Protein AF-A0A7C6T324-F1 (afdb_monomer_lite)

Sequence (111 aa):
KNAISRKFGFSKRKLESIMQATGIRYRHFPQLGIESARRKTLSAERGYSQLFSDYKRELSQNFALVEDLLQEIKENKRVALMCFEKDPFMCHRHLVRDQVKERHGIQSADL

pLDDT: mean 86.26, std 8.47, range [59.66, 95.62]

Secondary structure (DSSP, 8-state):
------STT-SHHHHHHHHHHTT------GGGSPPHHHHTT--SHHHHHHHHHHHHHHHHH-THHHHHHHHHHHHSS------S-S-GGGSTHHHHHHHHHHHH-------

Structure (mmCIF, N/CA/C/O backbone):
data_AF-A0A7C6T324-F1
#
_entry.id   AF-A0A7C6T324-F1
#
loop_
_atom_site.group_PDB
_atom_site.id
_atom_site.type_symbol
_atom_site.label_atom_id
_atom_site.label_alt_id
_atom_site.label_comp_id
_atom_site.label_asym_id
_atom_site.label_entity_id
_atom_site.label_seq_id
_atom_site.pdbx_PDB_ins_code
_atom_site.Cartn_x
_atom_site.Cartn_y
_atom_site.Cartn_z
_atom_site.occupancy
_atom_site.B_iso_or_equiv
_atom_site.aut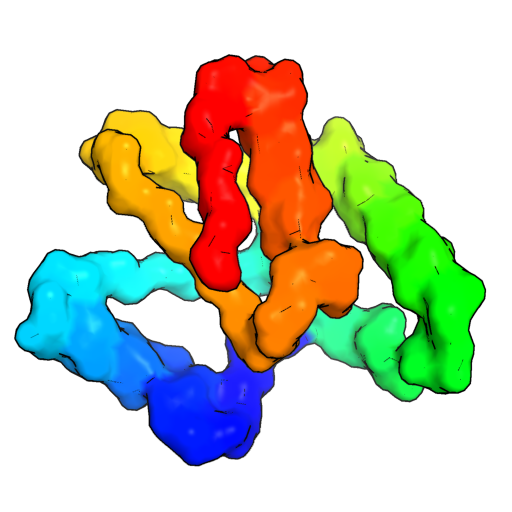h_seq_id
_atom_site.auth_comp_id
_atom_site.auth_asym_id
_atom_site.auth_atom_id
_atom_site.pdbx_PDB_model_num
ATOM 1 N N . LYS A 1 1 ? 6.523 9.201 -9.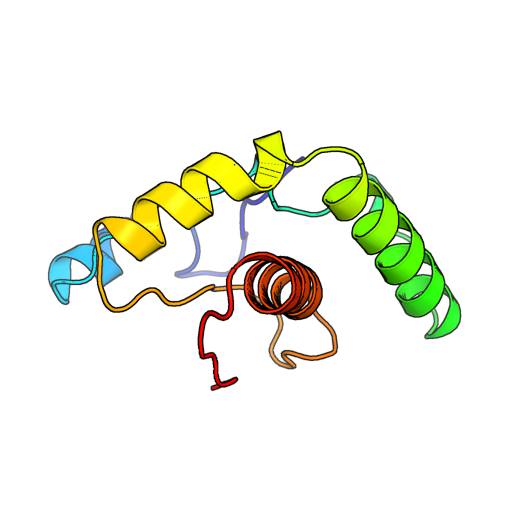274 1.00 59.66 1 LYS A N 1
ATOM 2 C CA . LYS A 1 1 ? 5.347 8.330 -8.953 1.00 59.66 1 LYS A CA 1
ATOM 3 C C . LYS A 1 1 ? 4.270 8.388 -10.057 1.00 59.66 1 LYS A C 1
ATOM 5 O O . LYS A 1 1 ? 3.831 9.473 -10.401 1.00 59.66 1 LYS A O 1
ATOM 10 N N . ASN A 1 2 ? 3.857 7.255 -10.652 1.00 60.81 2 ASN A N 1
ATOM 11 C CA . ASN A 1 2 ? 2.739 7.181 -11.621 1.00 60.81 2 ASN A CA 1
ATOM 12 C C . ASN A 1 2 ? 1.940 5.884 -11.376 1.00 60.81 2 ASN A C 1
ATOM 14 O O . ASN A 1 2 ? 2.372 4.794 -11.768 1.00 60.81 2 ASN A O 1
ATOM 18 N N . ALA A 1 3 ? 0.818 6.013 -10.661 1.00 67.06 3 ALA A N 1
ATOM 19 C CA . ALA A 1 3 ? -0.041 4.919 -10.198 1.00 67.06 3 ALA A CA 1
ATOM 20 C C . ALA A 1 3 ? -1.279 4.715 -11.097 1.00 67.06 3 ALA A C 1
ATOM 22 O O . ALA A 1 3 ? -2.341 4.307 -10.632 1.00 67.06 3 ALA A O 1
ATOM 23 N N . ILE A 1 4 ? -1.156 5.023 -12.392 1.00 74.25 4 ILE A N 1
ATOM 24 C CA . ILE A 1 4 ? -2.239 4.864 -13.366 1.00 74.25 4 ILE A CA 1
ATOM 25 C C . ILE A 1 4 ? -2.137 3.482 -14.016 1.00 74.25 4 ILE A C 1
ATOM 27 O O . ILE A 1 4 ? -1.129 3.158 -14.647 1.00 74.25 4 ILE A O 1
ATOM 31 N N . SER A 1 5 ? -3.196 2.679 -13.898 1.00 76.94 5 SER A N 1
ATOM 32 C CA . SER A 1 5 ? -3.331 1.441 -14.666 1.00 76.94 5 SER A CA 1
ATOM 33 C C . SER A 1 5 ? -3.884 1.733 -16.058 1.00 76.94 5 SER A C 1
ATOM 35 O O . SER A 1 5 ? -4.842 2.491 -16.215 1.00 7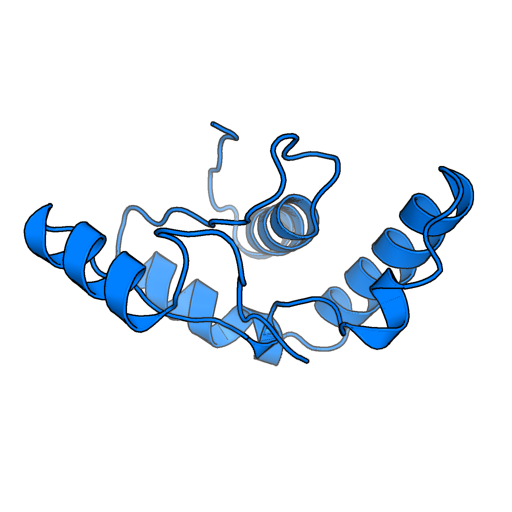6.94 5 SER A O 1
ATOM 37 N N . ARG A 1 6 ? -3.282 1.107 -17.072 1.00 79.94 6 ARG A N 1
ATOM 38 C CA . ARG A 1 6 ? -3.773 1.123 -18.460 1.00 79.94 6 ARG A CA 1
ATOM 39 C C . ARG A 1 6 ? -4.644 -0.091 -18.786 1.00 79.94 6 ARG A C 1
ATOM 41 O O . ARG A 1 6 ? -5.151 -0.186 -19.897 1.00 79.94 6 ARG A O 1
ATOM 48 N N . LYS A 1 7 ? -4.817 -1.026 -17.843 1.00 79.62 7 LYS A N 1
ATOM 49 C CA . LYS A 1 7 ? -5.692 -2.182 -18.045 1.00 79.62 7 LYS A CA 1
ATOM 50 C C . LYS A 1 7 ? -7.143 -1.719 -18.095 1.00 79.62 7 LYS A C 1
ATOM 52 O O . LYS A 1 7 ? -7.584 -0.938 -17.248 1.00 79.62 7 LYS A O 1
ATOM 57 N N . PHE A 1 8 ? -7.886 -2.233 -19.069 1.00 78.94 8 PHE A N 1
ATOM 58 C CA . PHE A 1 8 ? -9.313 -1.975 -19.196 1.00 78.94 8 PHE A CA 1
ATOM 59 C C . PHE A 1 8 ? -10.046 -2.297 -17.882 1.00 78.94 8 PHE A C 1
ATOM 61 O O . PHE A 1 8 ? -9.803 -3.333 -17.268 1.00 78.94 8 PHE A O 1
ATOM 68 N N . GLY A 1 9 ? -10.895 -1.374 -17.423 1.00 80.19 9 GLY A N 1
ATOM 69 C CA . GLY A 1 9 ? -11.617 -1.479 -16.147 1.00 80.19 9 GLY A CA 1
ATOM 70 C C . GLY A 1 9 ? -10.861 -0.981 -14.906 1.00 80.19 9 GLY A C 1
ATOM 71 O O . GLY A 1 9 ? -11.497 -0.719 -13.893 1.00 80.19 9 GLY A O 1
ATOM 72 N N . PHE A 1 10 ? -9.544 -0.761 -14.982 1.00 83.56 10 PHE A N 1
ATOM 73 C CA . PHE A 1 10 ? -8.714 -0.326 -13.844 1.00 83.56 10 PHE A CA 1
ATOM 74 C C . PHE A 1 10 ? -8.263 1.139 -13.936 1.00 83.56 10 PHE A C 1
ATOM 76 O O . PHE A 1 10 ? -7.376 1.570 -13.197 1.00 83.56 10 PHE A O 1
ATOM 83 N N . SER A 1 11 ? -8.861 1.932 -14.830 1.00 88.44 11 SER A N 1
ATOM 84 C CA . SER A 1 11 ? -8.647 3.380 -14.806 1.00 88.44 11 SER A CA 1
ATOM 85 C C . SER A 1 11 ? -9.207 3.960 -13.505 1.00 88.44 11 SER A C 1
ATOM 87 O O . SER A 1 11 ? -10.232 3.490 -13.011 1.00 88.44 11 SER A O 1
ATOM 89 N N . LYS A 1 12 ? -8.559 5.001 -12.959 1.00 87.56 12 LYS A N 1
ATOM 90 C CA . LYS A 1 12 ? -8.938 5.608 -11.668 1.00 87.56 12 LYS A CA 1
ATOM 91 C C . LYS A 1 12 ? -10.447 5.865 -11.574 1.00 87.56 12 LYS A C 1
ATOM 93 O O . LYS A 1 12 ? -11.090 5.365 -10.663 1.00 87.56 12 LYS A O 1
ATOM 98 N N . ARG A 1 13 ? -11.005 6.587 -12.555 1.00 90.25 13 ARG A N 1
ATOM 99 C CA . ARG A 1 13 ? -12.428 6.965 -12.581 1.00 90.25 13 ARG A CA 1
ATOM 100 C C . ARG A 1 13 ? -13.359 5.756 -12.666 1.00 90.25 13 ARG A C 1
ATOM 102 O O . ARG A 1 13 ? -14.383 5.726 -11.996 1.00 90.25 13 ARG A O 1
ATOM 109 N N . LYS A 1 14 ? -13.024 4.763 -13.500 1.00 91.06 14 LYS A N 1
ATOM 110 C CA . LYS A 1 14 ? -13.882 3.586 -13.677 1.00 91.06 14 LYS A CA 1
ATOM 111 C C . LYS A 1 14 ? -13.879 2.719 -12.423 1.00 91.06 14 LYS A C 1
ATOM 113 O O . LYS A 1 14 ? -14.942 2.296 -11.988 1.00 91.06 14 LYS A O 1
ATOM 118 N N . LEU A 1 15 ? -12.704 2.505 -11.839 1.00 91.06 15 LEU A N 1
ATOM 119 C CA . LEU A 1 15 ? -12.539 1.728 -10.618 1.00 91.06 15 LEU A CA 1
ATOM 120 C C . LEU A 1 15 ? -13.249 2.391 -9.437 1.00 91.06 15 LEU A C 1
ATOM 122 O O . LEU A 1 15 ? -14.011 1.732 -8.744 1.00 91.06 15 LEU A O 1
ATOM 126 N N . GLU A 1 16 ? -13.069 3.700 -9.265 1.00 92.88 16 GLU A N 1
ATOM 127 C CA . GLU A 1 16 ? -13.773 4.495 -8.257 1.00 92.88 16 GLU A CA 1
ATOM 128 C C . GLU A 1 16 ? -15.296 4.376 -8.397 1.00 92.88 16 GLU A C 1
ATOM 130 O O . GLU A 1 16 ? -15.972 4.062 -7.422 1.00 92.88 16 GLU A O 1
ATOM 135 N N . SER A 1 17 ? -15.825 4.523 -9.616 1.00 93.75 17 SER A N 1
ATOM 136 C CA . SER A 1 17 ? -17.258 4.375 -9.895 1.00 93.75 17 SER A CA 1
ATOM 137 C C . SER A 1 17 ? -17.787 2.974 -9.567 1.00 93.75 17 SER A C 1
ATOM 139 O O . SER A 1 17 ? -18.853 2.857 -8.968 1.00 93.75 17 SER A O 1
ATOM 141 N N . ILE A 1 18 ? -17.051 1.913 -9.921 1.00 93.25 18 ILE A N 1
ATOM 142 C CA . ILE A 1 18 ? -17.454 0.531 -9.615 1.00 93.25 18 ILE A CA 1
ATOM 143 C C . ILE A 1 18 ? -17.454 0.297 -8.101 1.00 93.25 18 ILE A C 1
ATOM 145 O O . ILE A 1 18 ? -18.430 -0.223 -7.570 1.00 93.25 18 ILE A O 1
ATOM 149 N N . MET A 1 19 ? -16.394 0.708 -7.397 1.00 93.25 19 MET A N 1
ATOM 150 C CA . MET A 1 19 ? -16.301 0.542 -5.943 1.00 93.25 19 MET A CA 1
ATOM 151 C C . MET A 1 19 ? -17.438 1.287 -5.232 1.00 93.25 19 MET A C 1
ATOM 153 O O . MET A 1 19 ? -18.136 0.691 -4.411 1.00 93.25 19 MET A O 1
ATOM 157 N N . GLN A 1 20 ? -17.699 2.543 -5.613 1.00 93.56 20 GLN A N 1
ATOM 158 C CA . GLN A 1 20 ? -18.793 3.341 -5.051 1.00 93.56 20 GLN A CA 1
ATOM 159 C C . GLN A 1 20 ? -20.162 2.695 -5.288 1.00 93.56 20 GLN A C 1
ATOM 161 O O . GLN A 1 20 ? -20.959 2.617 -4.357 1.00 93.56 20 GLN A O 1
ATOM 166 N N . ALA A 1 21 ? -20.414 2.162 -6.489 1.00 95.62 21 ALA A N 1
ATOM 167 C CA . ALA A 1 21 ? -21.653 1.441 -6.789 1.00 95.62 21 ALA A CA 1
ATOM 168 C C . ALA A 1 21 ? -21.839 0.183 -5.918 1.00 95.62 21 ALA A C 1
ATOM 170 O O . ALA A 1 21 ? -22.967 -0.223 -5.659 1.00 95.62 21 ALA A O 1
ATOM 171 N N . THR A 1 22 ? -20.746 -0.412 -5.430 1.00 94.75 22 THR A N 1
ATOM 172 C CA . THR A 1 22 ? -20.770 -1.547 -4.489 1.00 94.75 22 THR A CA 1
ATOM 173 C C . THR A 1 22 ? -20.745 -1.135 -3.011 1.00 94.75 22 THR A C 1
ATOM 175 O O . THR A 1 22 ? -20.627 -1.991 -2.140 1.00 94.75 22 THR A O 1
ATOM 178 N N . GLY A 1 23 ? -20.831 0.164 -2.703 1.00 94.12 23 GLY A N 1
ATOM 179 C CA . GLY A 1 23 ? -20.773 0.678 -1.330 1.00 94.12 23 GLY A CA 1
ATOM 180 C C . GLY A 1 23 ? -19.364 0.713 -0.725 1.00 94.12 23 GLY A C 1
ATOM 181 O O . GLY A 1 23 ? -19.216 0.867 0.486 1.00 94.12 23 GLY A O 1
ATOM 182 N N . ILE A 1 24 ? -18.321 0.584 -1.549 1.00 93.75 24 ILE A N 1
ATOM 183 C CA . ILE A 1 24 ? -16.918 0.609 -1.127 1.00 93.75 24 ILE A CA 1
ATOM 184 C C . ILE A 1 24 ? -16.313 1.963 -1.499 1.00 93.75 24 ILE A C 1
ATOM 186 O O . ILE A 1 24 ? -16.242 2.343 -2.669 1.00 93.75 24 ILE A O 1
ATOM 190 N N . ARG A 1 25 ? -15.825 2.704 -0.503 1.00 93.19 25 ARG A N 1
ATOM 191 C CA . ARG A 1 25 ? -15.104 3.956 -0.752 1.00 93.19 25 ARG A CA 1
ATOM 192 C C . ARG A 1 25 ? -13.720 3.659 -1.326 1.00 93.19 25 ARG A C 1
ATOM 194 O O . ARG A 1 25 ? -12.946 2.893 -0.759 1.00 93.19 25 ARG A O 1
ATOM 201 N N . TYR A 1 26 ? -13.401 4.309 -2.441 1.00 92.94 26 TYR A N 1
ATOM 202 C CA . TYR A 1 26 ? -12.091 4.238 -3.075 1.00 92.94 26 TYR A CA 1
ATOM 203 C C . TYR A 1 26 ? -11.276 5.494 -2.751 1.00 92.94 26 TYR A C 1
ATOM 205 O O . TYR A 1 26 ? -11.718 6.605 -3.032 1.00 92.94 26 TYR A O 1
ATOM 213 N N . ARG A 1 27 ? -10.067 5.323 -2.203 1.00 91.69 27 ARG A N 1
ATOM 214 C CA . ARG A 1 27 ? -9.087 6.406 -2.020 1.00 91.69 27 ARG A CA 1
ATOM 215 C C . ARG A 1 27 ? -7.785 6.047 -2.727 1.00 91.69 27 ARG A C 1
ATOM 217 O O . ARG A 1 27 ? -7.294 4.923 -2.636 1.00 91.69 27 ARG A O 1
ATOM 224 N N . HIS A 1 28 ? -7.236 7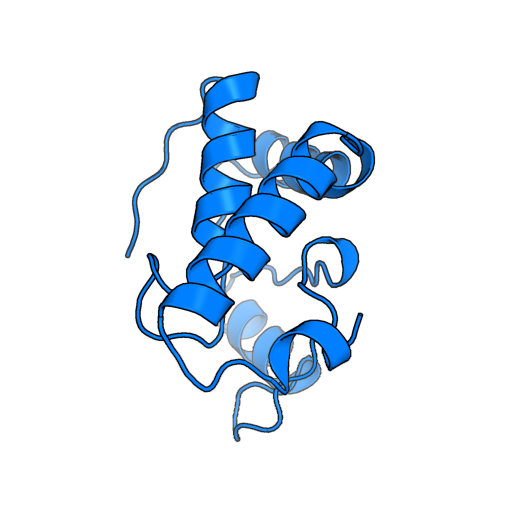.008 -3.463 1.00 90.69 28 HIS A N 1
ATOM 225 C CA . HIS A 1 28 ? -6.019 6.818 -4.246 1.00 90.69 28 HIS A CA 1
ATOM 226 C C . HIS A 1 28 ? -4.791 7.308 -3.470 1.00 90.69 28 HIS A C 1
ATOM 228 O O . HIS A 1 28 ? -4.732 8.482 -3.117 1.00 90.69 28 HIS A O 1
ATOM 234 N N . PHE A 1 29 ? -3.804 6.428 -3.269 1.00 90.50 29 PHE A N 1
ATOM 235 C CA . PHE A 1 29 ? -2.563 6.710 -2.535 1.00 90.50 29 PHE A CA 1
ATOM 236 C C . PHE A 1 29 ? -1.326 6.633 -3.446 1.00 90.50 29 PHE A C 1
ATOM 238 O O . PHE A 1 29 ? -0.527 5.697 -3.345 1.00 90.50 29 PHE A O 1
ATOM 245 N N . PRO A 1 30 ? -1.137 7.582 -4.381 1.00 88.69 30 PRO A N 1
ATOM 246 C CA . PRO A 1 30 ? -0.003 7.541 -5.300 1.00 88.69 30 PRO A CA 1
ATOM 247 C C . PRO A 1 30 ? 1.338 7.678 -4.570 1.00 88.69 30 PRO A C 1
ATOM 249 O O . PRO A 1 30 ? 2.344 7.179 -5.074 1.00 88.69 30 PRO A O 1
ATOM 252 N N . GLN A 1 31 ? 1.358 8.314 -3.391 1.00 88.88 31 GLN A N 1
ATOM 253 C CA . GLN A 1 31 ? 2.540 8.487 -2.550 1.00 88.88 31 GLN A CA 1
ATOM 254 C C . GLN A 1 31 ? 3.101 7.164 -2.026 1.00 88.88 31 GLN A C 1
ATOM 256 O O . GLN A 1 31 ? 4.313 7.070 -1.853 1.00 88.88 31 GLN A O 1
ATOM 261 N N . LEU A 1 32 ? 2.253 6.147 -1.855 1.00 90.88 32 LEU A N 1
ATOM 262 C CA . LEU A 1 32 ? 2.658 4.801 -1.454 1.00 90.88 32 LEU A CA 1
ATOM 263 C C . LEU A 1 32 ? 3.123 3.950 -2.644 1.00 90.88 32 LEU A C 1
ATOM 265 O O . LEU A 1 32 ? 3.615 2.848 -2.452 1.00 90.88 32 LEU A O 1
ATOM 269 N N . GLY A 1 33 ? 3.004 4.421 -3.884 1.00 89.50 33 GLY A N 1
ATOM 270 C CA . GLY A 1 33 ? 3.452 3.664 -5.050 1.00 89.50 33 GLY A CA 1
ATOM 271 C C . GLY A 1 33 ? 4.964 3.743 -5.280 1.00 89.50 33 GLY A C 1
ATOM 272 O O . GLY A 1 33 ? 5.570 4.807 -5.149 1.00 89.50 33 GLY A O 1
ATOM 273 N N . ILE A 1 34 ? 5.556 2.641 -5.751 1.00 88.75 34 ILE A N 1
ATOM 274 C CA . ILE A 1 34 ? 6.922 2.642 -6.296 1.00 88.75 34 ILE A CA 1
ATOM 275 C C . ILE A 1 34 ? 6.964 3.442 -7.604 1.00 88.75 34 ILE A C 1
ATOM 277 O O . ILE A 1 34 ? 6.094 3.327 -8.477 1.00 88.75 34 ILE A O 1
ATOM 281 N N . GLU A 1 35 ? 8.010 4.247 -7.765 1.00 85.12 35 GLU A N 1
ATOM 282 C CA . GLU A 1 35 ? 8.224 5.055 -8.960 1.00 85.12 35 GLU A CA 1
ATOM 283 C C . GLU A 1 35 ? 8.304 4.216 -10.241 1.00 85.12 35 GLU A C 1
ATOM 285 O O . GLU A 1 35 ? 8.979 3.191 -10.303 1.00 85.12 35 GLU A O 1
ATOM 290 N N . SER A 1 36 ? 7.646 4.674 -11.311 1.00 79.38 36 SER A N 1
ATOM 291 C CA . SER A 1 36 ? 7.594 3.941 -12.581 1.00 79.38 36 SER A CA 1
ATOM 292 C C . SER A 1 36 ? 8.969 3.679 -13.186 1.00 79.38 36 SER A C 1
ATOM 294 O O . SER A 1 36 ? 9.163 2.604 -13.741 1.00 79.38 36 SER A O 1
ATOM 296 N N . ALA A 1 37 ? 9.911 4.617 -13.060 1.00 79.19 37 ALA A N 1
ATOM 297 C CA . ALA A 1 37 ? 11.275 4.460 -13.560 1.00 79.19 37 ALA A CA 1
ATOM 298 C C . ALA A 1 37 ? 12.004 3.282 -12.893 1.00 79.19 37 ALA A C 1
ATOM 300 O O . ALA A 1 37 ? 12.634 2.490 -13.584 1.00 79.19 37 ALA A O 1
ATOM 301 N N . ARG A 1 38 ? 11.814 3.095 -11.580 1.00 80.81 38 ARG A N 1
ATOM 302 C CA . ARG A 1 38 ? 12.418 2.005 -10.793 1.00 80.81 38 ARG A CA 1
ATOM 303 C C . ARG A 1 38 ? 11.833 0.624 -11.112 1.00 80.81 38 ARG A C 1
ATOM 305 O O . ARG A 1 38 ? 12.415 -0.384 -10.737 1.00 80.81 38 ARG A O 1
ATOM 312 N N . ARG A 1 39 ? 10.693 0.570 -11.813 1.00 74.56 39 ARG A N 1
ATOM 313 C CA . ARG A 1 39 ? 10.029 -0.679 -12.231 1.00 74.56 39 ARG A CA 1
ATOM 314 C C . ARG A 1 39 ? 10.442 -1.166 -13.623 1.00 74.56 39 ARG A C 1
ATOM 316 O O . ARG A 1 39 ? 10.168 -2.309 -13.958 1.00 74.56 39 ARG A O 1
ATOM 323 N N . LYS A 1 40 ? 11.056 -0.316 -14.456 1.00 63.56 40 LYS A N 1
ATOM 324 C CA . LYS A 1 40 ? 11.317 -0.628 -15.877 1.00 63.56 40 LYS A CA 1
ATOM 325 C C . LYS A 1 40 ? 12.467 -1.615 -16.107 1.00 63.56 40 LYS A C 1
ATOM 327 O O . LYS A 1 40 ? 12.552 -2.172 -17.194 1.00 63.56 40 LYS A O 1
ATOM 332 N N . THR A 1 41 ? 13.310 -1.845 -15.103 1.00 60.16 41 THR A N 1
ATOM 333 C CA . THR A 1 41 ? 14.541 -2.649 -15.225 1.00 60.16 41 THR A CA 1
ATOM 334 C C . THR A 1 41 ? 14.465 -3.973 -14.454 1.00 60.16 41 THR A C 1
ATOM 336 O O . THR A 1 41 ? 15.486 -4.575 -14.135 1.00 60.16 41 THR A O 1
ATOM 339 N N . LEU A 1 42 ? 13.257 -4.435 -14.120 1.00 67.88 42 LEU A N 1
ATOM 340 C CA . LEU A 1 42 ? 13.033 -5.670 -13.365 1.00 67.88 42 LEU A CA 1
ATOM 341 C C . LEU A 1 42 ? 13.065 -6.888 -14.301 1.00 67.88 42 LEU A C 1
ATOM 343 O O . LEU A 1 42 ? 12.029 -7.455 -14.626 1.00 67.88 42 LEU A O 1
ATOM 347 N N . SER A 1 43 ? 14.249 -7.266 -14.782 1.00 60.75 43 SER A N 1
ATOM 348 C CA . SER A 1 43 ? 14.428 -8.449 -15.642 1.00 60.75 43 SER A CA 1
ATOM 349 C C . SER A 1 43 ? 14.812 -9.724 -14.879 1.00 60.75 43 SER A C 1
ATOM 351 O O . SER A 1 43 ? 14.901 -10.786 -15.486 1.00 60.75 43 SER A O 1
ATOM 353 N N . ALA A 1 44 ? 15.035 -9.647 -13.561 1.00 64.50 44 ALA A N 1
ATOM 354 C CA . ALA A 1 44 ? 15.469 -10.774 -12.735 1.00 64.50 44 ALA A CA 1
ATOM 355 C C . ALA A 1 44 ? 14.991 -10.648 -11.279 1.00 64.50 44 ALA A C 1
ATOM 357 O O . ALA A 1 44 ? 14.770 -9.537 -10.788 1.00 64.50 44 ALA A O 1
ATOM 358 N N . GLU A 1 45 ? 14.924 -11.774 -10.558 1.00 66.94 45 GLU A N 1
ATOM 359 C CA . GLU A 1 45 ? 14.576 -11.836 -9.126 1.00 66.94 45 GLU A CA 1
ATOM 360 C C . GLU A 1 45 ? 15.433 -10.893 -8.269 1.00 66.94 45 GLU A C 1
ATOM 362 O O . GLU A 1 45 ? 14.912 -10.177 -7.414 1.00 66.94 45 GLU A O 1
ATOM 367 N N . ARG A 1 46 ? 16.736 -10.789 -8.572 1.00 70.38 46 ARG A N 1
ATOM 368 C CA . ARG A 1 46 ? 17.655 -9.855 -7.893 1.00 70.38 46 ARG A CA 1
ATOM 369 C C . ARG A 1 46 ? 17.196 -8.397 -7.984 1.00 70.38 46 ARG A C 1
ATOM 371 O O . ARG A 1 46 ? 17.369 -7.643 -7.029 1.00 70.38 46 ARG A O 1
ATOM 378 N N . GLY A 1 47 ? 16.586 -8.007 -9.105 1.00 80.88 47 GLY A N 1
ATOM 379 C CA . GLY A 1 47 ? 16.040 -6.664 -9.290 1.00 80.88 47 GLY A CA 1
ATOM 380 C C . GLY A 1 47 ? 14.855 -6.390 -8.364 1.00 80.88 47 GLY A C 1
ATOM 381 O O . GLY A 1 47 ? 14.763 -5.303 -7.796 1.00 80.88 47 GLY A O 1
ATOM 382 N N . TYR A 1 48 ? 13.989 -7.385 -8.147 1.00 82.56 48 TYR A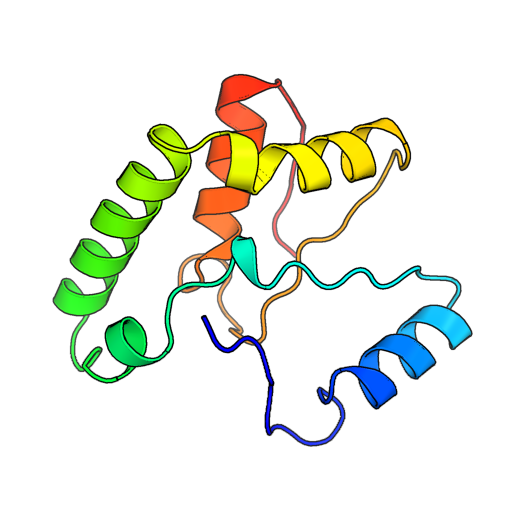 N 1
ATOM 383 C CA . TYR A 1 48 ? 12.874 -7.281 -7.202 1.00 82.56 48 TYR A CA 1
ATOM 384 C C . TYR A 1 48 ? 13.362 -7.184 -5.757 1.00 82.56 48 TYR A C 1
ATOM 386 O O . TYR A 1 48 ? 12.908 -6.306 -5.024 1.00 82.56 48 TYR A O 1
ATOM 394 N N . SER A 1 49 ? 14.323 -8.022 -5.358 1.00 85.19 49 SER A N 1
ATOM 395 C CA . SER A 1 49 ? 14.879 -7.992 -4.000 1.00 85.19 49 SER A CA 1
ATOM 396 C C . SER A 1 49 ? 15.487 -6.629 -3.664 1.00 85.19 49 SER A C 1
ATOM 398 O O . SER A 1 49 ? 15.195 -6.063 -2.609 1.00 85.19 49 SER A O 1
ATOM 400 N N . GLN A 1 50 ? 16.287 -6.063 -4.575 1.00 88.12 50 GLN A N 1
ATOM 401 C CA . GLN A 1 50 ? 16.874 -4.738 -4.379 1.00 88.12 50 GLN A CA 1
ATOM 402 C C . GLN A 1 50 ? 15.797 -3.649 -4.333 1.00 88.12 50 GLN A C 1
ATOM 404 O O . GLN A 1 50 ? 15.801 -2.812 -3.430 1.00 88.12 50 GLN A O 1
ATOM 409 N N . LEU A 1 51 ? 14.832 -3.696 -5.257 1.00 90.38 51 LEU A N 1
ATOM 410 C CA . LEU A 1 51 ? 13.735 -2.735 -5.305 1.00 90.38 51 LEU A CA 1
ATOM 411 C C . LEU A 1 51 ? 12.936 -2.709 -3.994 1.00 90.38 51 LEU A C 1
ATOM 413 O O . LEU A 1 51 ? 12.639 -1.634 -3.472 1.00 90.38 51 LEU A O 1
ATOM 417 N N . PHE A 1 52 ? 12.595 -3.884 -3.469 1.00 92.00 52 PHE A N 1
ATOM 418 C CA . PHE A 1 52 ? 11.844 -4.039 -2.226 1.00 92.00 52 PHE A CA 1
ATOM 419 C C . PHE A 1 52 ? 12.653 -3.637 -1.001 1.00 92.00 52 PHE A C 1
ATOM 421 O O . PHE A 1 52 ? 12.112 -2.961 -0.129 1.00 92.00 52 PHE A O 1
ATOM 428 N N . SER A 1 53 ? 13.947 -3.951 -0.961 1.00 92.12 53 SER A N 1
ATOM 429 C CA . SER A 1 53 ? 14.847 -3.475 0.093 1.00 92.12 53 SER A CA 1
ATOM 430 C C . SER A 1 53 ? 14.901 -1.944 0.137 1.00 92.12 53 SER A C 1
ATOM 432 O O . SER A 1 53 ? 14.676 -1.331 1.184 1.00 92.12 53 SER A O 1
ATOM 434 N N . ASP A 1 54 ? 15.120 -1.304 -1.013 1.00 92.19 54 ASP A N 1
ATOM 435 C CA . ASP A 1 54 ? 15.189 0.154 -1.098 1.00 92.19 54 ASP A CA 1
ATOM 436 C C . ASP A 1 54 ? 13.854 0.812 -0.736 1.00 92.19 54 ASP A C 1
ATOM 438 O O . ASP A 1 54 ? 13.824 1.828 -0.045 1.00 92.19 54 ASP A O 1
ATOM 442 N N . TYR A 1 55 ? 12.739 0.238 -1.190 1.00 93.06 55 TYR A N 1
ATOM 443 C CA . TYR A 1 55 ? 11.409 0.746 -0.869 1.00 93.06 55 TYR A CA 1
ATOM 444 C C . TYR A 1 55 ? 11.040 0.538 0.610 1.00 93.06 55 TYR A C 1
ATOM 446 O O . TYR A 1 55 ? 10.476 1.438 1.227 1.00 93.06 55 TYR A O 1
ATOM 454 N N . LYS A 1 56 ? 11.422 -0.589 1.228 1.00 92.75 56 LYS A N 1
ATOM 455 C CA . LYS A 1 56 ? 11.258 -0.804 2.676 1.00 92.75 56 LYS A CA 1
ATOM 456 C C . LYS A 1 56 ? 12.023 0.253 3.479 1.00 92.75 56 LYS A C 1
ATOM 458 O O . LYS A 1 56 ? 11.488 0.783 4.456 1.00 92.75 56 LYS A O 1
ATOM 463 N N . ARG A 1 57 ? 13.245 0.597 3.050 1.00 92.75 57 ARG A N 1
ATOM 464 C CA . ARG A 1 57 ? 14.049 1.672 3.656 1.00 92.75 57 ARG A CA 1
ATOM 465 C C . ARG A 1 57 ? 13.364 3.033 3.519 1.00 92.75 57 ARG A C 1
ATOM 467 O O . ARG A 1 57 ? 13.255 3.743 4.512 1.00 92.75 57 ARG A O 1
ATOM 474 N N . GLU A 1 58 ? 12.844 3.356 2.335 1.00 91.88 58 GLU A N 1
ATOM 475 C CA . GLU A 1 58 ? 12.089 4.593 2.078 1.00 91.88 58 GLU A CA 1
ATOM 476 C C . GLU A 1 58 ? 10.866 4.723 3.001 1.00 91.88 58 GLU A C 1
ATOM 478 O O . GLU A 1 58 ? 10.707 5.745 3.668 1.00 91.88 58 GLU A O 1
ATOM 483 N N . LEU A 1 59 ? 10.049 3.668 3.113 1.00 90.81 59 LEU A N 1
ATOM 484 C CA . LEU A 1 59 ? 8.901 3.646 4.027 1.00 90.81 59 LEU A CA 1
ATOM 485 C C . LEU A 1 59 ? 9.319 3.812 5.493 1.00 90.81 59 LEU A C 1
ATOM 487 O O . LEU A 1 59 ? 8.653 4.509 6.253 1.00 90.81 59 LEU A O 1
ATOM 491 N N . SER A 1 60 ? 10.433 3.191 5.889 1.00 88.25 60 SER A N 1
ATOM 492 C CA . SER A 1 60 ? 10.932 3.267 7.266 1.00 88.25 60 SER A CA 1
ATOM 493 C C . SER A 1 60 ? 11.441 4.661 7.640 1.00 88.25 60 SER A C 1
ATOM 495 O O . SER A 1 60 ? 11.335 5.047 8.805 1.00 88.25 60 SER A O 1
ATOM 497 N N . GLN A 1 61 ? 12.000 5.393 6.671 1.00 89.00 61 GLN A N 1
ATOM 498 C CA . GLN A 1 61 ? 12.579 6.727 6.851 1.00 89.00 61 GLN A CA 1
ATOM 499 C C . GLN A 1 61 ? 11.556 7.859 6.700 1.00 89.00 61 GLN A C 1
ATOM 501 O O . GLN A 1 61 ? 11.771 8.941 7.239 1.00 89.00 61 GLN A O 1
ATOM 506 N N . ASN A 1 62 ? 10.455 7.631 5.981 1.00 86.31 62 ASN A N 1
ATOM 507 C CA . ASN A 1 62 ? 9.463 8.660 5.688 1.00 86.31 62 ASN A CA 1
ATOM 508 C C . ASN A 1 62 ? 8.057 8.220 6.112 1.00 86.31 62 ASN A C 1
ATOM 510 O O . ASN A 1 62 ? 7.235 7.791 5.301 1.00 86.31 62 ASN A O 1
ATOM 514 N N . PHE A 1 63 ? 7.780 8.358 7.409 1.00 80.56 63 PHE A N 1
ATOM 515 C CA . PHE A 1 63 ? 6.503 7.961 8.004 1.00 80.56 63 PHE A CA 1
ATOM 516 C C . PHE A 1 63 ? 5.301 8.740 7.453 1.00 80.56 63 PHE A C 1
ATOM 518 O O . PHE A 1 63 ? 4.211 8.181 7.340 1.00 80.56 63 PHE A O 1
ATOM 525 N N . ALA A 1 64 ? 5.505 9.986 7.020 1.00 84.75 64 ALA A N 1
ATOM 526 C CA . ALA A 1 64 ? 4.451 10.790 6.402 1.00 84.75 64 ALA A CA 1
ATOM 527 C C . ALA A 1 64 ? 3.840 10.101 5.163 1.00 84.75 64 ALA A C 1
ATOM 529 O O . ALA A 1 64 ? 2.706 10.382 4.788 1.00 84.75 64 ALA A O 1
ATOM 530 N N . LEU A 1 65 ? 4.548 9.146 4.538 1.00 82.88 65 LEU A N 1
ATOM 531 C CA . LEU A 1 65 ? 4.003 8.351 3.436 1.00 82.88 65 LEU A CA 1
ATOM 532 C C . LEU A 1 65 ? 2.832 7.453 3.860 1.00 82.88 65 LEU A C 1
ATOM 534 O O . LEU A 1 65 ? 1.940 7.225 3.044 1.00 82.88 65 LEU A O 1
ATOM 538 N N . VAL A 1 66 ? 2.837 6.938 5.097 1.00 88.62 66 VAL A N 1
ATOM 539 C CA . VAL A 1 66 ? 1.826 5.996 5.617 1.00 88.62 66 VAL A CA 1
ATOM 540 C C . VAL A 1 66 ? 0.812 6.647 6.557 1.00 88.62 66 VAL A C 1
ATOM 542 O O . VAL A 1 66 ? -0.198 6.025 6.874 1.00 88.62 66 VAL A O 1
ATOM 545 N N . GLU A 1 67 ? 1.036 7.888 6.982 1.00 89.44 67 GLU A N 1
ATOM 546 C CA . GLU A 1 67 ? 0.180 8.589 7.945 1.00 89.44 67 GLU A CA 1
ATOM 547 C C . GLU A 1 67 ? -1.274 8.716 7.468 1.00 89.44 67 GLU A C 1
ATOM 549 O O . GLU A 1 67 ? -2.196 8.323 8.184 1.00 89.44 67 GLU A O 1
ATOM 554 N N . ASP A 1 68 ? -1.484 9.129 6.216 1.00 89.69 68 ASP A N 1
ATOM 555 C CA . ASP A 1 68 ? -2.825 9.203 5.621 1.00 89.69 68 ASP A CA 1
ATOM 556 C C . ASP A 1 68 ? -3.533 7.836 5.595 1.00 89.69 68 ASP A C 1
ATOM 558 O O . ASP A 1 68 ? -4.750 7.749 5.757 1.00 89.69 68 ASP A O 1
ATOM 562 N N . LEU A 1 69 ? -2.782 6.751 5.368 1.00 91.94 69 LEU A N 1
ATOM 563 C CA . LEU A 1 69 ? -3.330 5.394 5.373 1.00 91.94 69 LEU A CA 1
ATOM 564 C C . LEU A 1 69 ? -3.726 4.977 6.792 1.00 91.94 69 LEU A C 1
ATOM 566 O O . LEU A 1 69 ? -4.771 4.362 6.986 1.00 91.94 69 LEU A O 1
ATOM 570 N N . LEU A 1 70 ? -2.912 5.315 7.790 1.00 91.06 70 LEU A N 1
ATOM 571 C CA . LEU A 1 70 ? -3.231 5.038 9.187 1.00 91.06 70 LEU A CA 1
ATOM 572 C C . LEU A 1 70 ? -4.477 5.790 9.634 1.00 91.06 70 LEU A C 1
ATOM 574 O O . LEU A 1 70 ? -5.290 5.222 10.361 1.00 91.06 70 LEU A O 1
ATOM 578 N N . GLN A 1 71 ? -4.646 7.031 9.183 1.00 91.38 71 GLN A N 1
ATOM 579 C CA . GLN A 1 71 ? -5.858 7.791 9.448 1.00 91.38 71 GLN A CA 1
ATOM 580 C C . GLN A 1 71 ? -7.084 7.093 8.848 1.00 91.38 71 GLN A C 1
ATOM 582 O O . GLN A 1 71 ? -8.062 6.866 9.556 1.00 91.38 71 GLN A O 1
ATOM 587 N N . GLU A 1 72 ? -6.994 6.634 7.596 1.00 92.50 72 GLU A N 1
ATOM 588 C CA . GLU A 1 72 ? -8.071 5.851 6.983 1.00 92.50 72 GLU A CA 1
ATOM 589 C C . GLU A 1 72 ? -8.379 4.562 7.748 1.00 92.50 72 GLU A C 1
ATOM 591 O O . GLU A 1 72 ? -9.549 4.234 7.915 1.00 92.50 72 GLU A O 1
ATOM 596 N N . ILE A 1 73 ? -7.368 3.836 8.235 1.00 92.19 73 ILE A N 1
ATOM 597 C CA . ILE A 1 73 ? -7.574 2.602 9.013 1.00 92.19 73 ILE A CA 1
ATOM 598 C C . ILE A 1 73 ? -8.235 2.900 10.367 1.00 92.19 73 ILE A C 1
ATOM 600 O O . ILE A 1 73 ? -9.094 2.142 10.815 1.00 92.19 73 ILE A O 1
ATOM 604 N N . LYS A 1 74 ? -7.859 4.000 11.029 1.00 91.06 74 LYS A N 1
ATOM 605 C CA . LYS A 1 74 ? -8.458 4.414 12.308 1.00 91.06 74 LYS A CA 1
ATOM 606 C C . LYS A 1 74 ? -9.922 4.810 12.143 1.00 91.06 74 LYS A C 1
ATOM 608 O O . LYS A 1 74 ? -10.759 4.411 12.948 1.00 91.06 74 LYS A O 1
ATOM 613 N N . GLU A 1 75 ? -10.225 5.577 11.102 1.00 92.38 75 GLU A N 1
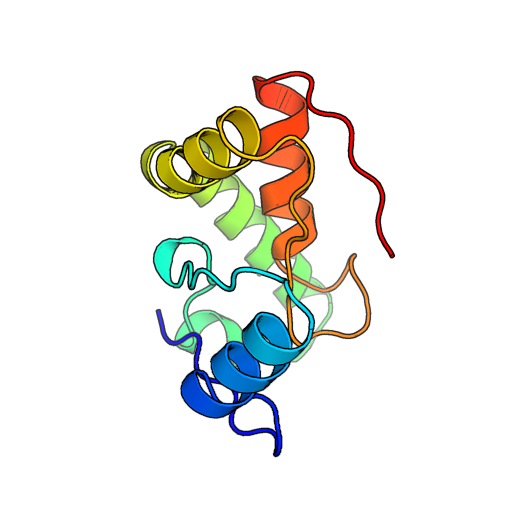ATOM 614 C CA . GLU A 1 75 ? -11.589 6.008 10.790 1.00 92.38 75 GLU A CA 1
ATOM 615 C C . GLU A 1 75 ? -12.453 4.841 10.301 1.00 92.38 75 GLU A C 1
ATOM 617 O O . GLU A 1 75 ? -13.646 4.765 10.595 1.00 92.38 75 GLU A O 1
ATOM 622 N N . ASN A 1 76 ? -11.848 3.900 9.574 1.00 86.31 76 ASN A N 1
ATOM 623 C CA . ASN A 1 76 ? -12.551 2.835 8.880 1.00 86.31 76 ASN A CA 1
ATOM 624 C C . ASN A 1 76 ? -12.014 1.496 9.347 1.00 86.31 76 ASN A C 1
ATOM 626 O O . ASN A 1 76 ? -11.005 1.004 8.855 1.00 86.31 76 ASN A O 1
ATOM 630 N N . LYS A 1 77 ? -12.753 0.871 10.269 1.00 80.50 77 LYS A N 1
ATOM 631 C CA . LYS A 1 77 ? -12.425 -0.411 10.921 1.00 80.50 77 LYS A CA 1
ATOM 632 C C . LYS A 1 77 ? -11.932 -1.518 9.972 1.00 80.50 77 LYS A C 1
ATOM 634 O O . LYS A 1 77 ? -11.312 -2.473 10.430 1.00 80.50 77 LYS A O 1
ATOM 639 N N . ARG A 1 78 ? -12.262 -1.445 8.676 1.00 90.31 78 ARG A N 1
ATOM 640 C CA . ARG A 1 78 ? -11.833 -2.379 7.630 1.00 90.31 78 ARG A CA 1
ATOM 641 C C . ARG A 1 78 ? -11.381 -1.608 6.392 1.00 90.31 78 ARG A C 1
ATOM 643 O O . ARG A 1 78 ? -12.173 -0.888 5.790 1.00 90.31 78 ARG A O 1
ATOM 650 N N . VAL A 1 79 ? -10.130 -1.818 5.994 1.00 93.44 79 VAL A N 1
ATOM 651 C CA . VAL A 1 79 ? -9.521 -1.243 4.787 1.00 93.44 79 VAL A CA 1
ATOM 652 C C . VAL A 1 79 ? -8.859 -2.363 3.989 1.00 93.44 79 VAL A C 1
ATOM 654 O O . VAL A 1 79 ? -8.256 -3.265 4.567 1.00 93.44 79 VAL A O 1
ATOM 657 N N . ALA A 1 80 ? -8.950 -2.293 2.661 1.00 93.31 80 ALA A N 1
ATOM 658 C CA . ALA A 1 80 ? -8.238 -3.183 1.752 1.00 93.31 80 ALA A CA 1
ATOM 659 C C . ALA A 1 80 ? -7.193 -2.396 0.950 1.00 93.31 80 ALA A C 1
ATOM 661 O O . ALA A 1 80 ? -7.513 -1.400 0.299 1.00 93.31 80 ALA A O 1
ATOM 662 N N . LEU A 1 81 ? -5.941 -2.862 0.968 1.00 92.81 81 LEU A N 1
ATOM 663 C CA . LEU A 1 81 ? -4.887 -2.343 0.097 1.00 92.81 81 LEU A CA 1
ATOM 664 C C . LEU A 1 81 ? -4.908 -3.079 -1.243 1.00 92.81 81 LEU A C 1
ATOM 666 O O . LEU A 1 81 ? -4.728 -4.297 -1.316 1.00 92.81 81 LEU A O 1
ATOM 670 N N . MET A 1 82 ? -5.082 -2.323 -2.322 1.00 90.62 82 MET A N 1
ATOM 671 C CA . MET A 1 82 ? -5.188 -2.873 -3.669 1.00 90.62 82 MET A CA 1
ATOM 672 C C . MET A 1 82 ? -3.945 -2.561 -4.505 1.00 90.62 82 MET A C 1
ATOM 674 O O . MET A 1 82 ? -3.459 -1.432 -4.539 1.00 90.62 82 MET A O 1
ATOM 678 N N . CYS A 1 83 ? -3.472 -3.567 -5.239 1.00 87.81 83 CYS A N 1
ATOM 679 C CA . CYS A 1 83 ? -2.479 -3.436 -6.298 1.00 87.81 83 CYS A CA 1
ATOM 680 C C . CYS A 1 83 ? -2.966 -4.200 -7.537 1.00 87.81 83 CYS A C 1
ATOM 682 O O . CYS A 1 83 ? -3.872 -5.021 -7.438 1.00 87.81 83 CYS A O 1
ATOM 684 N N . PHE A 1 84 ? -2.385 -3.917 -8.704 1.00 83.88 84 PHE A N 1
ATOM 685 C CA . PHE A 1 84 ? -2.702 -4.648 -9.933 1.00 83.88 84 PHE A CA 1
ATOM 686 C C . PHE A 1 84 ? -2.013 -6.025 -10.014 1.00 83.88 84 PHE A C 1
ATOM 688 O O . PHE A 1 84 ? -2.477 -6.901 -10.739 1.00 83.88 84 PHE A O 1
ATOM 695 N N . GLU A 1 85 ? -0.904 -6.194 -9.296 1.00 86.62 85 GLU A N 1
ATOM 696 C CA . GLU A 1 85 ? -0.141 -7.440 -9.265 1.00 86.62 85 GLU A CA 1
ATOM 697 C C . GLU A 1 85 ? -0.965 -8.587 -8.665 1.00 86.62 85 GLU A C 1
ATOM 699 O O . GLU A 1 85 ? -1.695 -8.383 -7.693 1.00 86.62 85 GLU A O 1
ATOM 704 N N . LYS A 1 86 ? -0.840 -9.784 -9.249 1.00 85.25 86 LYS A N 1
ATOM 705 C CA . LYS A 1 86 ? -1.600 -10.970 -8.837 1.00 85.25 86 LYS A CA 1
ATOM 706 C C . LYS A 1 86 ? -1.074 -11.536 -7.521 1.00 85.25 86 LYS A C 1
ATOM 708 O O . LYS A 1 86 ? -1.866 -11.923 -6.670 1.00 85.25 86 LYS A O 1
ATOM 713 N N . ASP A 1 87 ? 0.246 -11.601 -7.374 1.00 86.94 87 ASP A N 1
ATOM 714 C CA . ASP A 1 87 ? 0.889 -12.176 -6.196 1.00 86.94 87 ASP A CA 1
ATOM 715 C C . ASP A 1 87 ? 1.152 -11.087 -5.127 1.00 86.94 87 ASP A C 1
ATOM 717 O O . ASP A 1 87 ? 1.886 -10.124 -5.393 1.00 86.94 87 ASP A O 1
ATOM 721 N N . PRO A 1 88 ? 0.572 -11.195 -3.909 1.00 86.31 88 PRO A N 1
ATOM 722 C CA . PRO A 1 88 ? 0.809 -10.240 -2.826 1.00 86.31 88 PRO A CA 1
ATOM 723 C C . PRO A 1 88 ? 2.292 -10.087 -2.455 1.00 86.31 88 PRO A C 1
ATOM 725 O O . PRO A 1 88 ? 2.707 -8.970 -2.133 1.00 86.31 88 PRO A O 1
ATOM 728 N N . PHE A 1 89 ? 3.095 -11.148 -2.558 1.00 85.94 89 PHE A N 1
ATOM 729 C CA . PHE A 1 89 ? 4.521 -11.144 -2.221 1.00 85.94 89 PHE A CA 1
ATOM 730 C C . PHE A 1 89 ? 5.394 -10.541 -3.324 1.00 85.94 89 PHE A C 1
ATOM 732 O O . PHE A 1 89 ? 6.515 -10.113 -3.064 1.00 85.94 89 PHE A O 1
ATOM 739 N N . MET A 1 90 ? 4.856 -10.399 -4.535 1.00 85.81 90 MET A N 1
ATOM 740 C CA . MET A 1 90 ? 5.549 -9.774 -5.668 1.00 85.81 90 MET A CA 1
ATOM 741 C C . MET A 1 90 ? 5.130 -8.321 -5.899 1.00 85.81 90 MET A C 1
ATOM 743 O O . MET A 1 90 ? 5.467 -7.715 -6.918 1.00 85.81 90 MET A O 1
ATOM 747 N N . CYS A 1 91 ? 4.433 -7.708 -4.940 1.00 87.88 91 CYS A N 1
ATOM 748 C CA . CYS A 1 91 ? 3.959 -6.335 -5.058 1.00 87.88 91 CYS A CA 1
ATOM 749 C C . CYS A 1 91 ? 4.298 -5.487 -3.834 1.00 87.88 91 CYS A C 1
ATOM 751 O O . CYS A 1 91 ? 4.291 -5.959 -2.714 1.00 87.88 91 CYS A O 1
ATOM 753 N N . HIS A 1 92 ? 4.503 -4.187 -4.010 1.00 90.31 92 HIS A N 1
ATOM 754 C CA . HIS A 1 92 ? 4.869 -3.279 -2.912 1.00 90.31 92 HIS A CA 1
ATOM 755 C C . HIS A 1 92 ? 3.875 -3.227 -1.730 1.00 90.31 92 HIS A C 1
ATOM 757 O O . HIS A 1 92 ? 4.237 -2.750 -0.655 1.00 90.31 92 HIS A O 1
ATOM 763 N N . ARG A 1 93 ? 2.629 -3.704 -1.899 1.00 92.62 93 ARG A N 1
ATOM 764 C CA . ARG A 1 93 ? 1.586 -3.608 -0.865 1.00 92.62 93 ARG A CA 1
ATOM 765 C C . ARG A 1 93 ? 1.915 -4.415 0.392 1.00 92.62 93 ARG A C 1
ATOM 767 O O . ARG A 1 93 ? 1.518 -3.984 1.470 1.00 92.62 93 ARG A O 1
ATOM 774 N N . HIS A 1 94 ? 2.651 -5.529 0.282 1.00 92.25 94 HIS A N 1
ATOM 775 C CA . HIS A 1 94 ? 3.037 -6.310 1.464 1.00 92.25 94 HIS A CA 1
ATOM 776 C C . HIS A 1 94 ? 4.023 -5.535 2.346 1.00 92.25 94 HIS A C 1
ATOM 778 O O . HIS A 1 94 ? 3.890 -5.562 3.560 1.00 92.25 94 HIS A O 1
ATOM 784 N N . LEU A 1 95 ? 4.927 -4.744 1.757 1.00 93.56 95 LEU A N 1
ATOM 785 C CA . LEU A 1 95 ? 5.864 -3.906 2.516 1.00 93.56 95 LEU A CA 1
ATOM 786 C C . LEU A 1 95 ? 5.146 -2.767 3.244 1.00 93.56 95 LEU A C 1
ATOM 788 O O . LEU A 1 95 ? 5.465 -2.479 4.393 1.00 93.56 95 LEU A O 1
ATOM 792 N N . VAL A 1 96 ? 4.146 -2.150 2.603 1.00 93.88 96 VAL A N 1
ATOM 793 C CA . VAL A 1 96 ? 3.281 -1.153 3.258 1.00 93.88 96 VAL A CA 1
ATOM 794 C C . VAL A 1 96 ? 2.518 -1.792 4.414 1.00 93.88 96 VAL A C 1
ATOM 796 O O . VAL A 1 96 ? 2.523 -1.261 5.523 1.00 93.88 96 VAL A O 1
ATOM 799 N N . ARG A 1 97 ? 1.890 -2.947 4.167 1.00 93.19 97 ARG A N 1
ATOM 800 C CA . ARG A 1 97 ? 1.188 -3.728 5.188 1.00 93.19 97 ARG A CA 1
ATOM 801 C C . ARG A 1 97 ? 2.112 -4.016 6.367 1.00 93.19 97 ARG A C 1
ATOM 803 O O . ARG A 1 97 ? 1.737 -3.711 7.491 1.00 93.19 97 ARG A O 1
ATOM 810 N N . ASP A 1 98 ? 3.298 -4.563 6.126 1.00 92.25 98 ASP A N 1
ATOM 811 C CA . ASP A 1 98 ? 4.233 -4.959 7.181 1.00 92.25 98 ASP A CA 1
ATOM 812 C C . ASP A 1 98 ? 4.685 -3.758 8.012 1.00 92.25 98 ASP A C 1
ATOM 814 O O . ASP A 1 98 ? 4.632 -3.823 9.236 1.00 92.25 98 ASP A O 1
ATOM 818 N N . GLN A 1 99 ? 4.992 -2.622 7.377 1.00 91.19 99 GLN A N 1
ATOM 819 C CA . GLN A 1 99 ? 5.305 -1.382 8.097 1.00 91.19 99 GLN A CA 1
ATOM 820 C C . GLN A 1 99 ? 4.164 -0.923 9.013 1.00 91.19 99 GLN A C 1
ATOM 822 O O . GLN A 1 99 ? 4.405 -0.498 10.143 1.00 91.19 99 GLN A O 1
ATOM 827 N N . VAL A 1 100 ? 2.918 -1.026 8.547 1.00 91.00 100 VAL A N 1
ATOM 828 C CA . VAL A 1 100 ? 1.732 -0.671 9.335 1.00 91.00 100 VAL A CA 1
ATOM 829 C C . VAL A 1 100 ? 1.513 -1.659 10.492 1.00 91.00 100 VAL A C 1
ATOM 831 O O . VAL A 1 100 ? 1.223 -1.228 11.610 1.00 91.00 100 VAL A O 1
ATOM 834 N N . LYS A 1 101 ? 1.695 -2.968 10.263 1.00 91.31 101 LYS A N 1
ATOM 835 C CA . LYS A 1 101 ? 1.586 -4.005 11.306 1.00 91.31 101 LYS A CA 1
ATOM 836 C C . LYS A 1 101 ? 2.634 -3.818 12.400 1.00 91.31 101 LYS A C 1
ATOM 838 O O . LYS A 1 101 ? 2.276 -3.763 13.572 1.00 91.31 101 LYS A O 1
ATOM 843 N N . GLU A 1 102 ? 3.905 -3.725 12.009 1.00 88.00 102 GLU A N 1
ATOM 844 C CA . GLU A 1 102 ? 5.057 -3.674 12.918 1.00 88.00 102 GLU A CA 1
ATOM 845 C C . GLU A 1 102 ? 4.984 -2.461 13.854 1.00 88.00 102 GLU A C 1
ATOM 847 O O . GLU A 1 102 ? 5.332 -2.569 15.026 1.00 88.00 102 GLU A O 1
ATOM 852 N N . ARG A 1 103 ? 4.495 -1.313 13.366 1.00 82.44 103 ARG A N 1
ATOM 853 C CA . ARG A 1 103 ? 4.467 -0.063 14.143 1.00 82.44 103 ARG A CA 1
ATOM 854 C C . ARG A 1 103 ? 3.194 0.162 14.955 1.00 82.44 103 ARG A C 1
ATOM 856 O O . ARG A 1 103 ? 3.243 0.885 15.945 1.00 82.44 103 ARG A O 1
ATOM 863 N N . HIS A 1 104 ? 2.061 -0.407 14.539 1.00 85.31 104 HIS A N 1
ATOM 864 C CA . HIS A 1 104 ? 0.753 -0.076 15.123 1.00 85.31 104 HIS A CA 1
ATOM 865 C C . HIS A 1 104 ? -0.058 -1.287 15.599 1.00 85.31 104 HIS A C 1
ATOM 867 O O . HIS A 1 104 ? -1.190 -1.112 16.043 1.00 85.31 104 HIS A O 1
ATOM 873 N N . GLY A 1 105 ? 0.482 -2.507 15.507 1.00 86.75 105 GLY A N 1
ATOM 874 C CA . GLY A 1 105 ? -0.198 -3.717 15.985 1.00 86.75 105 GLY A CA 1
ATOM 875 C C . GLY A 1 105 ? -1.483 -4.047 15.219 1.00 86.75 105 GLY A C 1
ATOM 876 O O . GLY A 1 105 ? -2.370 -4.715 15.745 1.00 86.75 105 GLY A O 1
ATOM 877 N N . ILE A 1 106 ? -1.611 -3.560 13.982 1.00 89.69 106 ILE A N 1
ATOM 878 C CA . ILE A 1 106 ? -2.800 -3.769 13.152 1.00 89.69 106 ILE A CA 1
ATOM 879 C C . ILE A 1 106 ? -2.805 -5.201 12.609 1.00 89.69 106 ILE A C 1
ATOM 881 O O . ILE A 1 106 ? -1.808 -5.694 12.080 1.00 89.69 106 ILE A O 1
ATOM 885 N N . GLN A 1 107 ? -3.952 -5.871 12.706 1.00 90.94 107 GLN A N 1
ATOM 886 C CA . GLN A 1 107 ? -4.154 -7.185 12.102 1.00 90.94 107 GLN A CA 1
ATOM 887 C C . GLN A 1 107 ? -4.344 -7.061 10.588 1.00 90.94 107 GLN A C 1
ATOM 889 O O . GLN A 1 107 ? -5.005 -6.146 10.099 1.00 90.94 107 GLN A O 1
ATOM 894 N N . SER A 1 108 ? -3.778 -7.998 9.831 1.00 92.31 108 SER A N 1
ATOM 895 C CA . SER A 1 108 ? -3.945 -8.049 8.378 1.00 92.31 108 SER A CA 1
ATOM 896 C C . SER A 1 108 ? -3.799 -9.469 7.848 1.00 92.31 108 SER A C 1
ATOM 898 O O . SER A 1 108 ? -3.070 -10.282 8.424 1.00 92.31 108 SER A O 1
ATOM 900 N N . ALA A 1 109 ? -4.483 -9.725 6.736 1.00 91.06 109 ALA A N 1
ATOM 901 C CA . ALA A 1 109 ? -4.432 -10.956 5.963 1.00 91.06 109 ALA A CA 1
ATOM 902 C C . ALA A 1 109 ? -4.314 -10.603 4.474 1.00 91.06 109 ALA A C 1
ATOM 904 O O . ALA A 1 109 ? -4.860 -9.583 4.041 1.00 91.06 109 ALA A O 1
ATOM 905 N N . ASP A 1 110 ? -3.605 -11.433 3.713 1.00 87.94 110 ASP A N 1
ATOM 906 C CA . ASP A 1 110 ? -3.608 -11.352 2.253 1.00 87.94 110 ASP A CA 1
ATOM 907 C C . ASP A 1 110 ? -4.803 -12.131 1.698 1.00 87.94 110 ASP A C 1
ATOM 909 O O . ASP A 1 110 ? -5.164 -13.181 2.234 1.00 87.94 110 ASP A O 1
ATOM 913 N N . LEU A 1 111 ? -5.406 -11.588 0.640 1.00 75.69 111 LEU A N 1
ATOM 914 C CA . LEU A 1 111 ? -6.513 -12.176 -0.116 1.00 75.69 111 LEU A CA 1
ATOM 915 C C . LEU A 1 111 ? -6.041 -12.554 -1.519 1.00 75.69 111 LEU A C 1
ATOM 917 O O . LEU A 1 111 ? -5.239 -11.765 -2.089 1.00 75.69 111 LEU A O 1
#

Radius of gyration: 14.46 Å; chains: 1; bounding box: 39×23×35 Å

Foldseek 3Di:
DDQADPDPCRGPVSVQVVCVVVVHHDDDQCLLDDDPVLVPPCPDPVSQVVSLVVSLVVCVVCVVSCPVVVVVCVVPVDDDDDDPDPDPVSHSVVSSVVSCCVPPVDDDDDD